Protein AF-A0A816RKR2-F1 (afdb_monomer_lite)

Structure (mmCIF, N/CA/C/O backbone):
data_AF-A0A816RKR2-F1
#
_entry.id   AF-A0A816RKR2-F1
#
loop_
_atom_site.group_PDB
_atom_site.id
_atom_site.type_symbol
_atom_site.label_atom_id
_atom_site.label_alt_id
_atom_site.label_comp_id
_atom_site.label_asym_id
_atom_site.label_entity_id
_atom_site.label_seq_id
_atom_site.pdbx_PDB_ins_code
_atom_site.Cartn_x
_atom_site.Cartn_y
_atom_site.Cartn_z
_atom_site.occupancy
_atom_site.B_iso_or_equiv
_atom_site.auth_seq_id
_atom_site.auth_comp_id
_atom_site.auth_asym_id
_atom_site.auth_atom_id
_atom_site.pdbx_PDB_model_num
ATOM 1 N N . MET A 1 1 ? -23.250 -16.741 -28.935 1.00 32.44 1 MET A N 1
ATOM 2 C CA . MET A 1 1 ? -21.869 -16.810 -29.452 1.00 32.44 1 MET A CA 1
ATOM 3 C C . MET A 1 1 ? -21.468 -15.388 -29.835 1.00 32.44 1 MET A C 1
ATOM 5 O O . MET A 1 1 ? -21.826 -14.949 -30.914 1.00 32.44 1 MET A O 1
ATOM 9 N N . ILE A 1 2 ? -20.873 -14.619 -28.917 1.00 28.05 2 ILE A N 1
ATOM 10 C CA . ILE A 1 2 ? -20.363 -13.262 -29.190 1.00 28.05 2 ILE A CA 1
ATOM 11 C C . ILE A 1 2 ? -19.018 -13.147 -28.477 1.00 28.05 2 ILE A C 1
ATOM 13 O O . ILE A 1 2 ? -18.942 -13.260 -27.256 1.00 28.05 2 ILE A O 1
ATOM 17 N N . ASN A 1 3 ? -17.972 -13.012 -29.283 1.00 23.91 3 ASN A N 1
ATOM 18 C CA . ASN A 1 3 ? -16.590 -12.834 -28.873 1.00 23.91 3 ASN A CA 1
ATOM 19 C C . ASN A 1 3 ? -16.272 -11.338 -28.733 1.00 23.91 3 ASN 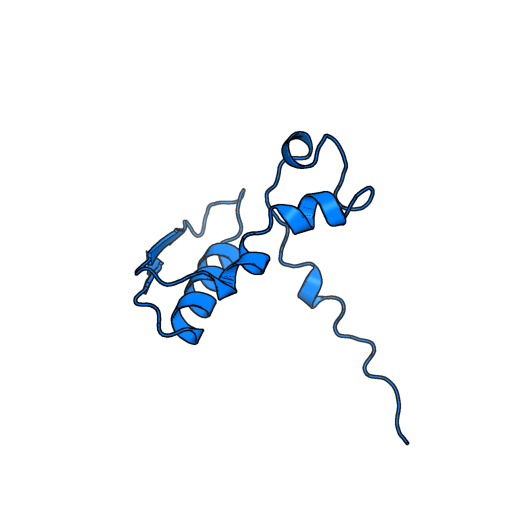A C 1
ATOM 21 O O . ASN A 1 3 ? -16.831 -10.512 -29.448 1.00 23.91 3 ASN A O 1
ATOM 25 N N . TRP A 1 4 ? -15.246 -11.077 -27.919 1.00 22.11 4 TRP A N 1
ATOM 26 C CA . TRP A 1 4 ? -14.301 -9.960 -28.037 1.00 22.11 4 TRP A CA 1
ATOM 27 C C . TRP A 1 4 ? -14.602 -8.657 -27.271 1.00 22.11 4 TRP A C 1
ATOM 29 O O . TRP A 1 4 ? -15.060 -7.658 -27.812 1.00 22.11 4 TRP A O 1
ATOM 39 N N . ILE A 1 5 ? -14.194 -8.648 -25.995 1.00 30.86 5 ILE A N 1
ATOM 40 C CA . ILE A 1 5 ? -13.723 -7.444 -25.295 1.00 30.86 5 ILE A CA 1
ATOM 41 C C . ILE A 1 5 ? -12.190 -7.461 -25.392 1.00 30.86 5 ILE A C 1
ATOM 43 O O . ILE A 1 5 ? -11.505 -7.917 -24.477 1.00 30.86 5 ILE A O 1
ATOM 47 N N . ALA A 1 6 ? -11.643 -7.003 -26.516 1.00 35.62 6 ALA A N 1
ATOM 48 C CA . ALA A 1 6 ? -10.265 -6.528 -26.563 1.00 35.62 6 ALA A CA 1
ATOM 49 C C . ALA A 1 6 ? -10.303 -5.015 -26.358 1.00 35.62 6 ALA A C 1
ATOM 51 O O . ALA A 1 6 ? -10.893 -4.290 -27.150 1.00 35.62 6 ALA A O 1
ATOM 52 N N . GLY A 1 7 ? -9.740 -4.547 -25.247 1.00 31.70 7 GLY A N 1
ATOM 53 C CA . GLY A 1 7 ? -9.738 -3.113 -24.944 1.00 31.70 7 GLY A CA 1
ATOM 54 C C . GLY A 1 7 ? -9.439 -2.723 -23.500 1.00 31.70 7 GLY A C 1
ATOM 55 O O . GLY A 1 7 ? -9.471 -1.545 -23.180 1.00 31.70 7 GLY A O 1
ATOM 56 N N . ARG A 1 8 ? -9.128 -3.667 -22.599 1.00 35.50 8 ARG A N 1
ATOM 57 C CA . ARG A 1 8 ? -8.685 -3.346 -21.225 1.00 35.50 8 ARG A CA 1
ATOM 58 C C . ARG A 1 8 ? -7.196 -3.604 -20.976 1.00 35.50 8 ARG A C 1
ATOM 60 O O . ARG A 1 8 ? -6.804 -3.905 -19.854 1.00 35.50 8 ARG A O 1
ATOM 67 N N . SER A 1 9 ? -6.350 -3.464 -21.996 1.00 40.44 9 SER A N 1
ATOM 68 C CA . SER A 1 9 ? -4.888 -3.553 -21.836 1.00 40.44 9 SER A CA 1
ATOM 69 C C . SER A 1 9 ? -4.246 -2.282 -21.260 1.00 40.44 9 SER A C 1
ATOM 71 O O . SER A 1 9 ? -3.082 -2.321 -20.874 1.00 40.44 9 SER A O 1
ATOM 73 N N . GLU A 1 10 ? -4.980 -1.175 -21.120 1.00 36.16 10 GLU A N 1
ATOM 74 C CA . GLU A 1 10 ? -4.403 0.103 -20.665 1.00 36.16 10 GLU A CA 1
ATOM 75 C C . GLU A 1 10 ? -4.428 0.301 -19.137 1.00 36.16 10 GLU A C 1
ATOM 77 O O . GLU A 1 10 ? -3.682 1.105 -18.584 1.00 36.16 10 GLU A O 1
ATOM 82 N N . MET A 1 11 ? -5.210 -0.502 -18.408 1.00 32.66 11 MET A N 1
ATOM 83 C CA . MET A 1 11 ? -5.246 -0.467 -16.935 1.00 32.66 11 MET A CA 1
ATOM 84 C C . MET A 1 11 ? -4.076 -1.222 -16.283 1.00 32.66 11 MET A C 1
ATOM 86 O O . MET A 1 11 ? -3.813 -1.054 -15.096 1.00 32.66 11 MET A O 1
ATOM 90 N N . SER A 1 12 ? -3.342 -2.021 -17.063 1.00 39.38 12 SER A N 1
ATOM 91 C CA . SER A 1 12 ? -2.156 -2.753 -16.603 1.00 39.38 12 SER A CA 1
ATOM 92 C C . SER A 1 12 ? -0.878 -1.904 -16.616 1.00 39.38 12 SER A C 1
ATOM 94 O O . SER A 1 12 ? 0.129 -2.345 -16.068 1.00 39.38 12 SER A O 1
ATOM 96 N N . GLN A 1 13 ? -0.884 -0.717 -17.235 1.00 39.38 13 GLN A N 1
ATOM 97 C CA . GLN A 1 13 ? 0.329 0.100 -17.400 1.00 39.38 13 GLN A CA 1
ATOM 98 C C . GLN A 1 13 ? 0.519 1.178 -16.324 1.00 39.38 13 GLN A C 1
ATOM 100 O O . GLN A 1 13 ? 1.579 1.794 -16.249 1.00 39.38 13 GLN A O 1
ATOM 105 N N . ARG A 1 14 ? -0.476 1.399 -15.457 1.00 41.09 14 ARG A N 1
ATOM 106 C CA . ARG A 1 14 ? -0.415 2.454 -14.424 1.00 41.09 14 ARG A CA 1
ATOM 107 C C . ARG A 1 14 ? 0.337 2.027 -13.160 1.00 41.09 14 ARG A C 1
ATOM 109 O O . ARG A 1 14 ? 0.676 2.867 -12.337 1.00 41.09 14 ARG A O 1
ATOM 116 N N . PHE A 1 15 ? 0.664 0.742 -13.043 1.00 41.16 15 PHE A N 1
ATOM 117 C CA . PHE A 1 15 ? 1.459 0.196 -11.950 1.00 41.16 15 PHE A CA 1
ATOM 118 C C . PHE A 1 15 ? 2.895 -0.063 -12.416 1.00 41.16 15 PHE A C 1
ATOM 120 O O . PHE A 1 15 ? 3.299 -1.209 -12.608 1.00 41.16 15 PHE A O 1
ATOM 127 N N . ARG A 1 16 ? 3.692 0.999 -12.600 1.00 44.56 16 ARG A N 1
ATOM 128 C CA . ARG A 1 16 ? 5.154 0.834 -12.639 1.00 44.56 16 ARG A CA 1
ATOM 129 C C . ARG A 1 16 ? 5.600 0.347 -11.261 1.00 44.56 16 ARG A C 1
ATOM 131 O O . ARG A 1 16 ? 5.477 1.076 -10.280 1.00 44.56 16 ARG A O 1
ATOM 138 N N . ALA A 1 17 ? 6.066 -0.895 -11.187 1.00 53.38 17 ALA A N 1
ATOM 139 C CA . ALA A 1 17 ? 6.744 -1.399 -10.005 1.00 53.38 17 ALA A CA 1
ATOM 140 C C . ALA A 1 17 ? 8.089 -0.666 -9.886 1.00 53.38 17 ALA A C 1
ATOM 142 O O . ALA A 1 17 ? 8.904 -0.731 -10.805 1.00 53.38 17 ALA A O 1
ATOM 143 N N . LEU A 1 18 ? 8.307 0.056 -8.787 1.00 53.38 18 LEU A N 1
ATOM 144 C CA . LEU A 1 18 ? 9.595 0.675 -8.472 1.00 53.38 18 LEU A CA 1
ATOM 145 C C . LEU A 1 18 ? 10.545 -0.381 -7.905 1.00 53.38 18 LEU A C 1
ATOM 147 O O . LEU A 1 18 ? 10.827 -0.408 -6.713 1.00 53.38 18 LEU A O 1
ATOM 151 N N . PHE A 1 19 ? 11.010 -1.263 -8.782 1.00 57.38 19 PHE A N 1
ATOM 152 C CA . PHE A 1 19 ? 12.235 -2.020 -8.558 1.00 57.38 19 PHE A CA 1
ATOM 153 C C . PHE A 1 19 ? 13.297 -1.437 -9.467 1.00 57.38 19 PHE A C 1
ATOM 155 O O . PHE A 1 19 ? 13.031 -1.159 -10.641 1.00 57.38 19 PHE A O 1
ATOM 162 N N . SER A 1 20 ? 14.484 -1.215 -8.912 1.00 56.41 20 SER A N 1
ATOM 163 C CA . SER A 1 20 ? 15.617 -0.841 -9.742 1.00 56.41 20 SER A CA 1
ATOM 164 C C . SER A 1 20 ? 15.940 -2.013 -10.672 1.00 56.41 20 SER A C 1
ATOM 166 O O . SER A 1 20 ? 15.706 -3.173 -10.328 1.00 56.41 20 SER A O 1
ATOM 168 N N . GLU A 1 21 ? 16.478 -1.737 -11.860 1.00 60.09 21 GLU A N 1
ATOM 169 C CA . GLU A 1 21 ? 17.001 -2.802 -12.730 1.00 60.09 21 GLU A CA 1
ATOM 170 C C . GLU A 1 21 ? 17.990 -3.682 -11.958 1.00 60.09 21 GLU A C 1
ATOM 172 O O . GLU A 1 21 ? 17.988 -4.894 -12.126 1.00 60.09 21 GLU A O 1
ATOM 177 N N . HIS A 1 22 ? 18.738 -3.105 -11.013 1.00 61.88 22 HIS A N 1
ATOM 178 C CA . HIS A 1 22 ? 19.614 -3.832 -10.100 1.00 61.88 22 HIS A CA 1
ATOM 179 C C . HIS A 1 22 ? 18.884 -4.923 -9.287 1.00 61.88 22 HIS A C 1
ATOM 181 O O . HIS A 1 22 ? 19.349 -6.061 -9.254 1.00 61.88 22 HIS A O 1
ATOM 187 N N . ASP A 1 23 ? 17.709 -4.630 -8.720 1.00 59.16 23 ASP A N 1
ATOM 188 C CA . ASP A 1 23 ? 16.902 -5.604 -7.959 1.00 59.16 23 ASP A CA 1
ATOM 189 C C . ASP A 1 23 ? 16.300 -6.700 -8.855 1.00 59.16 23 ASP A C 1
ATOM 191 O O . ASP A 1 23 ? 16.049 -7.824 -8.414 1.00 59.16 23 ASP A O 1
ATOM 195 N N . ALA A 1 24 ? 16.091 -6.386 -10.136 1.00 63.81 24 ALA A N 1
ATOM 196 C CA . ALA A 1 24 ? 15.641 -7.326 -11.156 1.00 63.81 24 ALA A CA 1
ATOM 197 C C . ALA A 1 24 ? 16.795 -8.106 -11.821 1.00 63.81 24 ALA A C 1
ATOM 199 O O . ALA A 1 24 ? 16.551 -8.859 -12.764 1.00 63.81 24 ALA A O 1
ATOM 200 N N . GLY A 1 25 ? 18.036 -7.966 -11.335 1.00 67.31 25 GLY A N 1
ATOM 201 C CA . GLY A 1 25 ? 19.216 -8.657 -11.870 1.00 67.31 25 GLY A CA 1
ATOM 202 C C . GLY A 1 25 ? 19.839 -7.997 -13.105 1.00 67.31 25 GLY A C 1
ATOM 203 O O . GLY A 1 25 ? 20.511 -8.668 -13.881 1.00 67.31 25 GLY A O 1
ATOM 204 N N . GLY A 1 26 ? 19.604 -6.702 -13.297 1.00 70.31 26 GLY A N 1
ATOM 205 C CA . GLY A 1 26 ? 20.064 -5.887 -14.424 1.00 70.31 26 GLY A CA 1
ATOM 206 C C . GLY A 1 26 ? 19.146 -5.915 -15.648 1.00 70.31 26 GLY A C 1
ATOM 207 O O . GLY A 1 26 ? 19.443 -5.248 -16.631 1.00 70.31 26 GLY A O 1
ATOM 208 N N . PHE A 1 27 ? 18.050 -6.676 -15.607 1.00 70.56 27 PHE A N 1
ATOM 209 C CA . PHE A 1 27 ? 17.109 -6.784 -16.720 1.00 70.56 27 PHE A CA 1
ATOM 210 C C . PHE A 1 27 ? 16.071 -5.672 -16.671 1.00 70.56 27 PHE A C 1
ATOM 212 O O . PHE A 1 27 ? 15.536 -5.372 -15.606 1.00 70.56 27 PHE A O 1
ATOM 219 N N . THR A 1 28 ? 15.711 -5.131 -17.831 1.00 76.25 28 THR A N 1
ATOM 220 C CA . THR A 1 28 ? 14.565 -4.227 -17.952 1.00 76.25 28 THR A CA 1
ATOM 221 C C . THR A 1 28 ? 13.238 -4.997 -17.818 1.00 76.25 28 THR A C 1
ATOM 223 O O . THR A 1 28 ? 13.182 -6.215 -18.045 1.00 76.25 28 THR A O 1
ATOM 226 N N . PRO A 1 29 ? 12.112 -4.317 -17.509 1.00 68.56 29 PRO A N 1
ATOM 227 C CA . PRO A 1 29 ? 10.805 -4.968 -17.367 1.00 68.56 29 PRO A CA 1
ATOM 228 C C . PRO A 1 29 ? 10.326 -5.734 -18.605 1.00 68.56 29 PRO A C 1
ATOM 230 O O . PRO A 1 29 ? 9.505 -6.642 -18.479 1.00 68.56 29 PRO A O 1
ATOM 233 N N . TYR A 1 30 ? 10.812 -5.362 -19.791 1.00 76.25 30 TYR A N 1
ATOM 234 C CA . TYR A 1 30 ? 10.439 -5.987 -21.060 1.00 76.25 30 TYR A CA 1
ATOM 235 C C . TYR A 1 30 ? 11.302 -7.212 -21.380 1.00 76.25 30 TYR A C 1
ATOM 237 O O . TYR A 1 30 ? 10.816 -8.14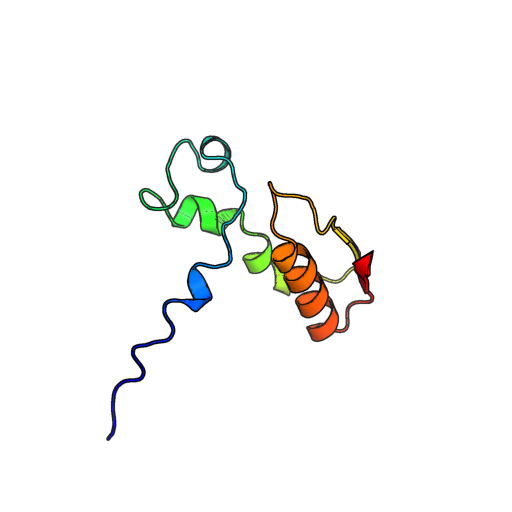5 -22.012 1.00 76.25 30 TYR A O 1
ATOM 245 N N . GLU A 1 31 ? 12.552 -7.232 -20.916 1.00 81.75 31 GLU A N 1
ATOM 246 C CA . GLU A 1 31 ? 13.478 -8.352 -21.111 1.00 81.75 31 GLU A CA 1
ATOM 247 C C . GLU A 1 31 ? 13.177 -9.507 -20.159 1.00 81.75 31 GLU A C 1
ATOM 249 O O . GLU A 1 31 ? 13.201 -10.669 -20.562 1.00 81.75 31 GLU A O 1
ATOM 254 N N . ASN A 1 32 ? 12.848 -9.203 -18.900 1.00 77.25 32 ASN A N 1
ATOM 255 C CA . ASN A 1 32 ? 12.468 -10.222 -17.931 1.00 77.25 32 ASN A CA 1
ATOM 256 C C . ASN A 1 32 ? 11.288 -9.780 -17.049 1.00 77.25 32 ASN A C 1
ATOM 258 O O . ASN A 1 32 ? 11.465 -9.405 -15.885 1.00 77.25 32 ASN A O 1
ATOM 262 N N . PRO A 1 33 ? 10.045 -9.909 -17.549 1.00 75.56 33 PRO A N 1
ATOM 263 C CA . PRO A 1 33 ? 8.849 -9.566 -16.781 1.00 75.56 33 PRO A CA 1
ATOM 264 C C . PRO A 1 33 ? 8.688 -10.388 -15.492 1.00 75.56 33 PRO A C 1
ATOM 266 O O . PRO A 1 33 ? 8.021 -9.956 -14.549 1.00 75.56 33 PRO A O 1
ATOM 269 N N . HIS A 1 34 ? 9.259 -11.597 -15.439 1.00 80.19 34 HIS A N 1
ATOM 270 C CA . HIS A 1 34 ? 9.157 -12.483 -14.279 1.00 80.19 34 HIS A CA 1
ATOM 271 C C . HIS A 1 34 ? 9.988 -11.988 -13.095 1.00 80.19 34 HIS A C 1
ATOM 273 O O . HIS A 1 34 ? 9.531 -12.107 -11.956 1.00 80.19 34 HIS A O 1
ATOM 279 N N . ALA A 1 35 ? 11.151 -11.383 -13.355 1.00 76.81 35 ALA A N 1
ATOM 280 C CA . ALA A 1 35 ? 11.989 -10.790 -12.316 1.00 76.81 35 ALA A CA 1
ATOM 281 C C . ALA A 1 35 ? 11.222 -9.708 -11.535 1.00 76.81 35 ALA A C 1
ATOM 283 O O . ALA A 1 35 ? 11.159 -9.755 -10.309 1.00 76.81 35 ALA A O 1
ATOM 284 N N . TYR A 1 36 ? 10.512 -8.822 -12.238 1.00 73.88 36 TYR A N 1
ATOM 285 C CA . TYR A 1 36 ? 9.701 -7.766 -11.621 1.00 73.88 36 TYR A CA 1
ATOM 286 C C . TYR A 1 36 ? 8.440 -8.291 -10.923 1.00 73.88 36 TYR A C 1
ATOM 288 O O . TYR A 1 36 ? 8.009 -7.740 -9.909 1.00 73.88 36 TYR A O 1
ATOM 296 N N . LYS A 1 37 ? 7.836 -9.377 -11.427 1.00 77.44 37 LYS A N 1
ATOM 297 C CA . LYS A 1 37 ? 6.672 -10.003 -10.778 1.00 77.44 37 LYS A CA 1
ATOM 298 C C . LYS A 1 37 ? 7.025 -10.631 -9.434 1.00 77.44 37 LYS A C 1
ATOM 300 O O . LYS A 1 37 ? 6.197 -10.592 -8.530 1.00 77.44 37 LYS A O 1
ATOM 305 N N . LYS A 1 38 ? 8.225 -11.196 -9.290 1.00 79.88 38 LYS A N 1
ATOM 306 C CA . LYS A 1 38 ? 8.646 -11.872 -8.056 1.00 79.88 38 LYS A CA 1
ATOM 307 C C . LYS A 1 38 ? 8.630 -10.943 -6.842 1.00 79.88 38 LYS A C 1
ATOM 309 O O . LYS A 1 38 ? 8.268 -11.386 -5.760 1.00 79.88 38 LYS A O 1
ATOM 314 N N . PHE A 1 39 ? 9.015 -9.684 -7.025 1.00 77.25 39 PHE A N 1
ATOM 315 C CA . PHE A 1 39 ? 9.145 -8.733 -5.923 1.00 77.25 39 PHE A CA 1
ATOM 316 C C . PHE A 1 39 ? 7.924 -7.828 -5.748 1.00 77.25 39 PHE A C 1
ATOM 318 O O . PHE A 1 39 ? 7.828 -7.120 -4.751 1.00 77.25 39 PHE A O 1
ATOM 325 N N . ASN A 1 40 ? 6.960 -7.858 -6.673 1.00 82.50 40 ASN A N 1
ATOM 326 C CA . ASN A 1 40 ? 5.791 -6.991 -6.592 1.00 82.50 40 ASN A CA 1
ATOM 327 C C . ASN A 1 40 ? 4.931 -7.317 -5.347 1.00 82.50 40 ASN A C 1
ATOM 329 O O . ASN A 1 40 ? 4.333 -8.396 -5.288 1.00 82.50 40 ASN A O 1
ATOM 333 N N . PRO A 1 41 ? 4.790 -6.384 -4.383 1.00 80.12 41 PRO A N 1
ATOM 334 C CA . PRO A 1 41 ? 4.068 -6.629 -3.134 1.00 80.12 41 PRO A CA 1
ATOM 335 C C . PRO A 1 41 ? 2.577 -6.926 -3.344 1.00 80.12 41 PRO A C 1
ATOM 337 O O . PRO A 1 41 ? 1.982 -7.636 -2.533 1.00 80.12 41 PRO A O 1
ATOM 340 N N . ILE A 1 42 ? 1.977 -6.467 -4.451 1.00 83.00 42 ILE A N 1
ATOM 341 C CA . ILE A 1 42 ? 0.580 -6.778 -4.800 1.00 83.00 42 ILE A CA 1
ATOM 342 C C . ILE A 1 42 ? 0.376 -8.291 -4.974 1.00 83.00 42 ILE A C 1
ATOM 344 O O . ILE A 1 42 ? -0.686 -8.811 -4.635 1.00 83.00 42 ILE A O 1
ATOM 348 N N . ASN A 1 43 ? 1.394 -9.031 -5.418 1.00 85.81 43 ASN A N 1
ATOM 349 C CA . ASN A 1 43 ? 1.295 -10.487 -5.560 1.00 85.81 43 ASN A CA 1
ATOM 350 C C . ASN A 1 43 ? 1.229 -11.213 -4.205 1.00 85.81 43 ASN A C 1
ATOM 352 O O . ASN A 1 43 ? 0.835 -12.375 -4.145 1.00 85.81 43 ASN A O 1
ATOM 356 N N . HIS A 1 44 ? 1.560 -10.524 -3.111 1.00 86.38 44 HIS A N 1
ATOM 357 C CA . HIS A 1 44 ? 1.562 -11.062 -1.750 1.00 86.38 44 HIS A CA 1
ATOM 358 C C . HIS A 1 44 ? 0.430 -10.498 -0.883 1.00 86.38 44 HIS A C 1
ATOM 360 O O . HIS A 1 44 ? 0.387 -10.751 0.320 1.00 86.38 44 HIS A O 1
ATOM 366 N N . ILE A 1 45 ? -0.522 -9.783 -1.489 1.00 85.88 45 ILE A N 1
ATOM 367 C CA . ILE A 1 45 ? -1.634 -9.122 -0.792 1.00 85.88 45 ILE A CA 1
ATOM 368 C C . ILE A 1 45 ? -2.513 -10.097 -0.005 1.00 85.88 45 ILE A C 1
ATOM 370 O O . ILE A 1 45 ? -3.122 -9.739 1.000 1.00 85.88 45 ILE A O 1
ATOM 374 N N . VAL A 1 46 ? -2.547 -11.360 -0.442 1.00 88.06 46 VAL A N 1
ATOM 375 C CA . VAL A 1 46 ? -3.260 -12.451 0.230 1.00 88.06 46 VAL A CA 1
ATOM 376 C C . VAL A 1 46 ? -2.723 -12.748 1.627 1.00 88.06 46 VAL A C 1
ATOM 378 O O . VAL A 1 46 ? -3.486 -13.207 2.473 1.00 88.06 46 VAL A O 1
ATOM 381 N N . ASN A 1 47 ? -1.457 -12.417 1.883 1.00 90.19 47 ASN A N 1
ATOM 382 C CA . ASN A 1 47 ? -0.781 -12.657 3.154 1.00 90.19 47 ASN A CA 1
ATOM 383 C C . ASN A 1 47 ? -0.875 -11.459 4.110 1.00 90.19 47 ASN A C 1
ATOM 385 O O . ASN A 1 47 ? -0.423 -11.547 5.248 1.00 90.19 47 ASN A O 1
ATOM 389 N N . TRP A 1 48 ? -1.446 -10.333 3.673 1.00 91.88 48 TRP A N 1
ATOM 390 C CA . TRP A 1 48 ? -1.612 -9.163 4.530 1.00 91.88 48 TRP A CA 1
ATOM 391 C C . TRP A 1 48 ? -2.687 -9.436 5.582 1.00 91.88 48 TRP A C 1
ATOM 393 O O . TRP A 1 48 ? -3.791 -9.880 5.246 1.00 91.88 48 TRP A O 1
ATOM 403 N N . SER A 1 49 ? -2.366 -9.158 6.844 1.00 92.44 49 SER A N 1
ATOM 404 C CA . SER A 1 49 ? -3.262 -9.374 7.990 1.00 92.44 49 SER A CA 1
ATOM 405 C C . SER A 1 49 ? -3.143 -8.309 9.082 1.00 92.44 49 SER A C 1
ATOM 407 O O . SER A 1 49 ? -4.080 -8.116 9.851 1.00 92.44 49 SER A O 1
ATOM 409 N N . GLN A 1 50 ? -2.010 -7.611 9.162 1.00 93.25 50 GLN A N 1
ATOM 410 C CA . GLN A 1 50 ? -1.727 -6.673 10.244 1.00 93.25 50 GLN A CA 1
ATOM 411 C C . GLN A 1 50 ? -2.291 -5.278 9.955 1.00 93.25 50 GLN A C 1
ATOM 413 O O . GLN A 1 50 ? -2.251 -4.844 8.801 1.00 93.25 50 GLN A O 1
ATOM 418 N N . PRO A 1 51 ? -2.759 -4.549 10.987 1.00 95.62 51 PRO A N 1
ATOM 419 C CA . PRO A 1 51 ? -3.090 -3.138 10.857 1.00 95.62 51 PRO A CA 1
ATOM 420 C C . PRO A 1 51 ? -1.932 -2.331 10.266 1.00 95.62 51 PRO A C 1
ATOM 422 O O . PRO A 1 51 ? -0.793 -2.469 10.711 1.00 95.62 51 PRO A O 1
ATOM 425 N N . MET A 1 52 ? -2.215 -1.485 9.275 1.00 94.56 52 MET A N 1
ATOM 426 C CA . MET A 1 52 ? -1.181 -0.770 8.517 1.00 94.56 52 MET A CA 1
ATOM 427 C C . MET A 1 52 ? -1.504 0.714 8.336 1.00 94.56 52 MET A C 1
ATOM 429 O O . MET A 1 52 ? -2.621 1.088 7.983 1.00 94.56 52 MET A O 1
ATOM 433 N N . SER A 1 53 ? -0.494 1.561 8.540 1.00 95.56 53 SER A N 1
ATOM 434 C CA . SER A 1 53 ? -0.550 2.991 8.229 1.00 95.56 53 SER A CA 1
ATOM 435 C C . SER A 1 53 ? 0.220 3.259 6.941 1.00 95.56 53 SER A C 1
ATOM 437 O O . SER A 1 53 ? 1.393 2.906 6.842 1.00 95.56 53 SER A O 1
ATOM 439 N N . ILE A 1 54 ? -0.434 3.889 5.973 1.00 93.00 54 ILE A N 1
ATOM 440 C CA . ILE A 1 54 ? 0.140 4.326 4.701 1.00 93.00 54 ILE A CA 1
ATOM 441 C C . ILE A 1 54 ? 0.404 5.827 4.807 1.00 93.00 54 ILE A C 1
ATOM 443 O O . ILE A 1 54 ? -0.489 6.571 5.196 1.00 93.00 54 ILE A O 1
ATOM 447 N N . ILE A 1 55 ? 1.619 6.266 4.492 1.00 93.69 55 ILE A N 1
ATOM 448 C CA . ILE A 1 55 ? 1.990 7.686 4.457 1.00 93.69 55 ILE A CA 1
ATOM 449 C C . ILE A 1 55 ? 2.494 7.962 3.048 1.00 93.69 55 ILE A C 1
ATOM 451 O O . ILE A 1 55 ? 3.453 7.314 2.624 1.00 93.69 55 ILE A O 1
ATOM 455 N N . HIS A 1 56 ? 1.852 8.874 2.319 1.00 92.19 56 HIS A N 1
ATOM 456 C CA . HIS A 1 56 ? 2.250 9.182 0.944 1.00 92.19 56 HIS A CA 1
ATOM 457 C C . HIS A 1 56 ? 2.157 10.678 0.650 1.00 92.19 56 HIS A C 1
ATOM 459 O O . HIS A 1 56 ? 1.148 11.312 0.929 1.00 92.19 56 HIS A O 1
ATOM 465 N N . GLY A 1 57 ? 3.203 11.247 0.047 1.00 91.56 57 GLY A N 1
ATOM 466 C CA . GLY A 1 57 ? 3.204 12.648 -0.371 1.00 91.56 57 GLY A CA 1
ATOM 467 C C . GLY A 1 57 ? 2.652 12.815 -1.784 1.00 91.56 57 GLY A C 1
ATOM 468 O O . GLY A 1 57 ? 3.190 12.226 -2.717 1.00 91.56 57 GLY A O 1
ATOM 469 N N . GLU A 1 58 ? 1.633 13.660 -1.962 1.00 90.00 58 GLU A N 1
ATOM 470 C CA . GLU A 1 58 ? 1.053 13.968 -3.286 1.00 90.00 58 GLU A CA 1
ATOM 471 C C . GLU A 1 58 ? 2.099 14.524 -4.271 1.00 90.00 58 GLU A C 1
ATOM 473 O O . GLU A 1 58 ? 2.042 14.269 -5.470 1.00 90.00 58 GLU A O 1
ATOM 478 N N . LEU A 1 59 ? 3.108 15.231 -3.753 1.00 91.69 59 LEU A N 1
ATOM 479 C CA . LEU A 1 59 ? 4.190 15.822 -4.542 1.00 91.69 59 LEU A CA 1
ATOM 480 C C . LEU A 1 59 ? 5.447 14.933 -4.637 1.00 91.69 59 LEU A C 1
ATOM 482 O O . LEU A 1 59 ? 6.512 15.425 -5.015 1.00 91.69 59 LEU A O 1
ATOM 486 N N . ASP A 1 60 ? 5.367 13.637 -4.302 1.00 87.44 60 ASP A N 1
ATOM 487 C CA . ASP A 1 60 ? 6.467 12.704 -4.584 1.00 87.44 60 ASP A CA 1
ATOM 488 C C . ASP A 1 60 ? 6.448 12.274 -6.060 1.00 87.44 60 ASP A C 1
ATOM 490 O O . ASP A 1 60 ? 5.802 11.309 -6.460 1.00 87.44 60 ASP A O 1
ATOM 494 N N . TYR A 1 61 ? 7.217 12.979 -6.890 1.00 86.69 61 TYR A N 1
ATOM 495 C CA . TYR A 1 61 ? 7.336 12.679 -8.322 1.00 86.69 61 TYR A CA 1
ATOM 496 C C . TYR A 1 61 ? 8.083 11.374 -8.637 1.00 86.69 61 TYR A C 1
ATOM 498 O O . TYR A 1 61 ? 8.131 10.960 -9.797 1.00 86.69 61 TYR A O 1
ATOM 506 N N . ARG A 1 62 ? 8.692 10.720 -7.641 1.00 85.75 62 ARG A N 1
ATOM 507 C CA . ARG A 1 62 ? 9.402 9.447 -7.834 1.00 85.75 62 ARG A CA 1
ATOM 508 C C . ARG A 1 62 ? 8.440 8.271 -7.724 1.00 85.75 62 ARG A C 1
ATOM 510 O O . ARG A 1 62 ? 8.591 7.295 -8.455 1.00 85.75 62 ARG A O 1
ATOM 517 N N . VAL A 1 63 ? 7.459 8.367 -6.824 1.00 84.56 63 VAL A N 1
ATOM 518 C CA . VAL A 1 63 ? 6.456 7.328 -6.573 1.00 84.56 63 VAL A CA 1
ATOM 519 C C . VAL A 1 63 ? 5.058 7.939 -6.651 1.00 84.56 63 VAL A C 1
ATOM 521 O O . VAL A 1 63 ? 4.659 8.639 -5.722 1.00 84.56 63 VAL A O 1
ATOM 524 N N . PRO A 1 64 ? 4.283 7.642 -7.710 1.00 86.56 64 PRO A N 1
ATOM 525 C CA . PRO A 1 64 ? 2.927 8.158 -7.846 1.00 86.56 64 PRO A CA 1
ATOM 526 C C . PRO A 1 64 ? 2.041 7.807 -6.644 1.00 86.56 64 PRO A C 1
ATOM 528 O O . PRO A 1 64 ? 2.000 6.655 -6.206 1.00 86.56 64 PRO A O 1
ATOM 531 N N . ASP A 1 65 ? 1.285 8.790 -6.167 1.00 88.62 65 ASP A N 1
ATOM 532 C CA . ASP A 1 65 ? 0.292 8.713 -5.087 1.00 88.62 65 ASP A CA 1
ATOM 533 C C . ASP A 1 65 ? -0.721 7.574 -5.244 1.00 88.62 65 ASP A C 1
ATOM 535 O O . ASP A 1 65 ? -1.088 6.908 -4.270 1.00 88.62 65 ASP A O 1
ATOM 539 N N . ILE A 1 66 ? -1.090 7.263 -6.486 1.00 88.94 66 ILE A N 1
ATOM 540 C CA . ILE A 1 66 ? -1.994 6.159 -6.813 1.00 88.94 66 ILE A CA 1
ATOM 541 C C . ILE A 1 66 ? -1.517 4.799 -6.273 1.00 88.94 66 ILE A C 1
ATOM 543 O O . ILE A 1 66 ? -2.339 3.914 -6.035 1.00 88.94 66 ILE A O 1
ATOM 547 N N . GLN A 1 67 ? -0.212 4.621 -6.046 1.00 86.44 67 GLN A N 1
ATOM 548 C CA . GLN A 1 67 ? 0.343 3.408 -5.441 1.00 86.44 67 GLN A CA 1
ATOM 549 C C . GLN A 1 67 ? -0.033 3.302 -3.958 1.00 86.44 67 GLN A C 1
ATOM 551 O O . GLN A 1 67 ? -0.524 2.258 -3.519 1.00 86.44 67 GLN A O 1
ATOM 556 N N . GLY A 1 68 ? 0.128 4.392 -3.199 1.00 89.62 68 GLY A N 1
ATOM 557 C CA . GLY A 1 68 ? -0.290 4.471 -1.798 1.00 89.62 68 GLY A CA 1
ATOM 558 C C . GLY A 1 68 ? -1.805 4.310 -1.651 1.00 89.62 68 GLY A C 1
ATOM 559 O O . GLY A 1 68 ? -2.273 3.504 -0.843 1.00 89.62 68 GLY A O 1
ATOM 560 N N . ILE A 1 69 ? -2.571 4.986 -2.514 1.00 93.25 69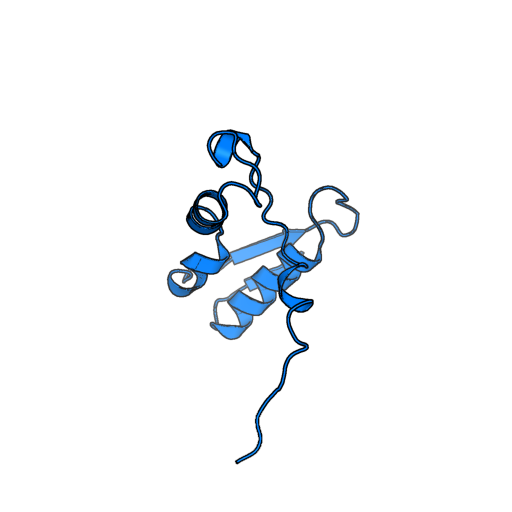 ILE A N 1
ATOM 561 C CA . ILE A 1 69 ? -4.036 4.862 -2.573 1.00 93.25 69 ILE A CA 1
ATOM 562 C C . ILE A 1 69 ? -4.447 3.417 -2.893 1.00 93.25 69 ILE A C 1
ATOM 564 O O . ILE A 1 69 ? -5.344 2.864 -2.255 1.00 93.25 69 ILE A O 1
ATOM 568 N N . GLY A 1 70 ? -3.779 2.770 -3.852 1.00 92.19 70 GLY A N 1
ATOM 569 C CA . GLY A 1 70 ? -4.044 1.382 -4.228 1.00 92.19 70 GLY A CA 1
ATOM 570 C C . GLY A 1 70 ? -3.817 0.401 -3.076 1.00 92.19 70 GLY A C 1
ATOM 571 O O . GLY A 1 70 ? -4.660 -0.468 -2.831 1.00 92.19 70 GLY A O 1
ATOM 572 N N . ALA A 1 71 ? -2.723 0.570 -2.327 1.00 91.50 71 ALA A N 1
ATOM 573 C CA . ALA A 1 71 ? -2.444 -0.223 -1.132 1.00 91.50 71 ALA A CA 1
ATOM 574 C C . ALA A 1 71 ? -3.516 -0.012 -0.049 1.00 91.50 71 ALA A C 1
ATOM 576 O O . ALA A 1 71 ? -4.036 -0.987 0.498 1.00 91.50 71 ALA A O 1
ATOM 577 N N . PHE A 1 72 ? -3.913 1.239 0.207 1.00 94.31 72 PHE A N 1
ATOM 578 C CA . PHE A 1 72 ? -4.973 1.563 1.164 1.00 94.31 72 PHE A CA 1
ATOM 579 C C . PHE A 1 72 ? -6.315 0.923 0.780 1.00 94.31 72 PHE A C 1
ATOM 581 O O . PHE A 1 72 ? -6.931 0.238 1.596 1.00 94.31 72 PHE A O 1
ATOM 588 N N . ILE A 1 73 ? -6.740 1.045 -0.481 1.00 93.94 73 ILE A N 1
ATOM 589 C CA . ILE A 1 73 ? -7.979 0.421 -0.972 1.00 93.94 73 ILE A CA 1
ATOM 590 C C . ILE A 1 73 ? -7.929 -1.102 -0.810 1.00 93.94 73 ILE A C 1
ATOM 592 O O . ILE A 1 73 ? -8.924 -1.720 -0.429 1.00 93.94 73 ILE A O 1
ATOM 596 N N . ALA A 1 74 ? -6.787 -1.734 -1.078 1.00 93.12 74 ALA A N 1
ATOM 597 C CA . ALA A 1 74 ? -6.661 -3.173 -0.903 1.00 93.12 74 ALA A CA 1
ATOM 598 C C . ALA A 1 74 ? -6.799 -3.618 0.562 1.00 93.12 74 ALA A C 1
ATOM 600 O O . ALA A 1 74 ? -7.451 -4.631 0.827 1.00 93.12 74 ALA A O 1
ATOM 601 N N . LEU A 1 75 ? -6.238 -2.855 1.505 1.00 94.00 75 LEU A N 1
ATOM 602 C CA . LEU A 1 75 ? -6.401 -3.096 2.943 1.00 94.00 75 LEU A CA 1
ATOM 603 C C . LEU A 1 75 ? -7.868 -2.966 3.362 1.00 94.00 75 LEU A C 1
ATOM 605 O O . LEU A 1 75 ? -8.397 -3.864 4.020 1.00 94.00 75 LEU A O 1
ATOM 609 N N . GLN A 1 76 ? -8.548 -1.915 2.894 1.00 94.56 76 GLN A N 1
ATOM 610 C CA . GLN A 1 76 ? -9.977 -1.695 3.135 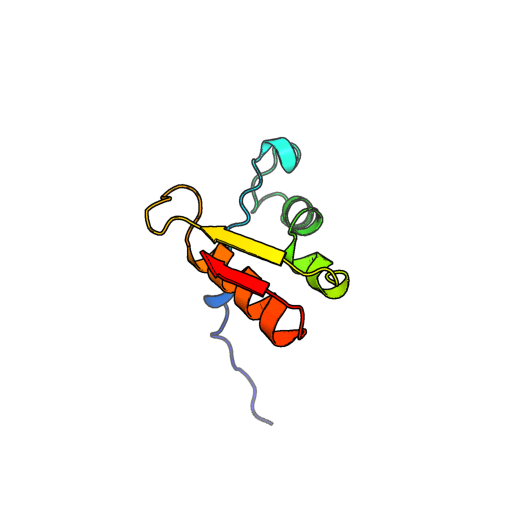1.00 94.56 76 GLN A CA 1
ATOM 611 C C . GLN A 1 76 ? -10.830 -2.855 2.603 1.00 94.56 76 GLN A C 1
ATOM 613 O O . GLN A 1 76 ? -11.678 -3.384 3.318 1.00 94.56 76 GLN A O 1
ATOM 618 N N . ARG A 1 77 ? -10.561 -3.337 1.382 1.00 93.88 77 ARG A N 1
ATOM 619 C CA . ARG A 1 77 ? -11.282 -4.479 0.783 1.00 93.88 77 ARG A CA 1
ATOM 620 C C . ARG A 1 77 ? -11.095 -5.793 1.540 1.00 93.88 77 ARG A C 1
ATOM 622 O O . ARG A 1 77 ? -11.938 -6.676 1.422 1.00 93.88 77 ARG A O 1
ATOM 629 N N . ARG A 1 78 ? -9.995 -5.936 2.280 1.00 92.25 78 ARG A N 1
ATOM 630 C CA . ARG A 1 78 ? -9.715 -7.105 3.126 1.00 92.25 78 ARG A CA 1
ATOM 631 C C . ARG A 1 78 ? -10.225 -6.946 4.559 1.00 92.25 78 ARG A C 1
ATOM 633 O O . ARG A 1 78 ? -10.077 -7.877 5.342 1.00 92.25 78 ARG A O 1
ATOM 640 N N . GLY A 1 79 ? -10.796 -5.792 4.912 1.00 94.38 79 GLY A N 1
ATOM 641 C CA . GLY A 1 79 ? -11.215 -5.496 6.282 1.00 94.38 79 GLY A CA 1
ATOM 642 C C . GLY A 1 79 ? -10.045 -5.332 7.256 1.00 94.38 79 GLY A C 1
ATOM 643 O O . GLY A 1 79 ? -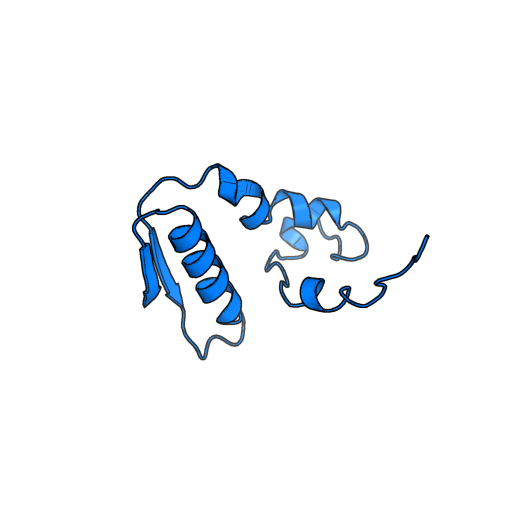10.223 -5.506 8.458 1.00 94.38 79 GLY A O 1
ATOM 644 N N . ILE A 1 80 ? -8.844 -5.023 6.756 1.00 94.88 80 ILE A N 1
ATOM 645 C CA . ILE A 1 80 ? -7.667 -4.803 7.599 1.00 94.88 80 ILE A CA 1
ATOM 646 C C . ILE A 1 80 ? -7.697 -3.353 8.090 1.00 94.88 80 ILE A C 1
ATOM 648 O O . ILE A 1 80 ? -7.759 -2.439 7.254 1.00 94.88 80 ILE A O 1
ATOM 652 N N . PRO A 1 81 ? -7.621 -3.108 9.415 1.00 95.81 81 PRO A N 1
ATOM 653 C CA . PRO A 1 81 ? -7.580 -1.755 9.949 1.00 95.81 81 PRO A CA 1
ATOM 654 C C . PRO A 1 81 ? -6.432 -0.975 9.316 1.00 95.81 81 PRO A C 1
ATOM 656 O O . PRO A 1 81 ? -5.269 -1.365 9.409 1.00 95.81 81 PRO A O 1
ATOM 659 N N . SER A 1 82 ? -6.756 0.117 8.636 1.00 95.62 82 SER A N 1
ATOM 660 C CA . SER A 1 82 ? -5.753 0.900 7.930 1.00 95.62 82 SER A CA 1
ATOM 661 C C . SER A 1 82 ? -6.041 2.387 7.992 1.00 95.62 82 SER A C 1
ATOM 663 O O . SER A 1 82 ? -7.190 2.814 8.114 1.00 95.62 82 SER A O 1
ATOM 665 N N . ARG A 1 83 ? -4.968 3.174 7.936 1.00 94.31 83 ARG A N 1
ATOM 666 C CA . ARG A 1 83 ? -5.000 4.638 7.928 1.00 94.31 83 ARG A CA 1
ATOM 667 C C . ARG A 1 83 ? -4.116 5.138 6.796 1.00 94.31 83 ARG A C 1
ATOM 669 O O . ARG A 1 83 ? -3.059 4.560 6.573 1.00 94.31 83 ARG A O 1
ATOM 676 N N . MET A 1 84 ? -4.543 6.193 6.115 1.00 92.69 84 MET A N 1
ATOM 677 C CA . MET A 1 84 ? -3.734 6.904 5.129 1.00 92.69 84 MET A CA 1
ATOM 678 C C . MET A 1 84 ? -3.479 8.329 5.629 1.00 92.69 84 MET A C 1
ATOM 680 O O . MET A 1 84 ? -4.398 8.934 6.187 1.00 92.69 84 MET A O 1
ATOM 684 N N . LEU A 1 85 ? -2.243 8.809 5.481 1.00 87.81 85 LEU A N 1
ATOM 685 C CA . LEU A 1 85 ? -1.778 10.153 5.832 1.00 87.81 85 LEU A CA 1
ATOM 686 C C . LEU A 1 85 ? -1.094 10.812 4.635 1.00 87.81 85 LEU A C 1
ATOM 688 O O . LEU A 1 85 ? -0.372 10.083 3.910 1.00 87.81 85 LEU A O 1
#

InterPro domains:
  IPR001375 Peptidase S9, prolyl oligopeptidase, catalytic domain [PF00326] (18-84)
  IPR029058 Alpha/Beta hydrolase fold [G3DSA:3.40.50.1820] (2-85)
  IPR029058 Alpha/Beta hydrolase fold [SSF53474] (15-84)

pLDDT: mean 74.36, std 22.02, range [22.11, 95.81]

Radius of gyration: 15.73 Å; chains: 1; bounding box: 42×33×40 Å

Organism: NCBI:txid392030

Foldseek 3Di:
DDDDPPDPPPVVPVDDQPDDCVQLVVDDCVRCVPSSVVPPCVVVLVVDAAEEEQEDDCPPPPDHPVVSVVNQVSCVVVVHHYYYD

Sequence (85 aa):
MINWIAGRSEMSQRFRALFSEHD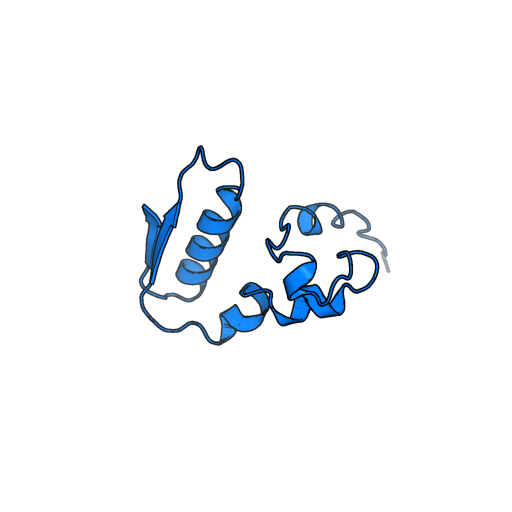AGGFTPYENPHAYKKFNPINHIVNWSQPMSIIHGELDYRVPDIQGIGAFIALQRRGIPSRML

Secondary structure (DSSP, 8-state):
---------STTSS------TTTTTS--TTT-HHHHHHH-GGGGGGG--S-EEE---TT-SSS-HHHHHHHHHHHHHTT--EEE-